Protein AF-A0A1M7BXW0-F1 (afdb_monomer_lite)

Sequence (145 aa):
MIRYLFIVVSCLTLIGTQLMIYNVFRDINSQLNNFFEKETVTCKIENTRELESAIGRGTYTEIQTDCGNYPILLEDFTNSDVIKKGSYLSKKPQNNEFEVFSNNKSYHFILTSYKDYEMTLRILFFISTVIVISVTYYKLFINKS

Structure (mmCIF, N/CA/C/O backbone):
data_AF-A0A1M7BXW0-F1
#
_entry.id   AF-A0A1M7BXW0-F1
#
loop_
_atom_site.group_PDB
_atom_site.id
_atom_site.type_symbol
_atom_site.label_atom_id
_atom_site.label_alt_id
_atom_site.label_comp_id
_atom_site.label_asym_id
_atom_site.label_entity_id
_atom_site.label_seq_id
_atom_site.pdbx_PDB_ins_code
_atom_site.Cartn_x
_atom_site.Cartn_y
_atom_site.Cartn_z
_atom_site.occupancy
_atom_site.B_iso_or_equiv
_atom_site.auth_seq_id
_atom_site.auth_comp_id
_atom_site.auth_asym_id
_atom_site.auth_atom_id
_atom_site.pdbx_PDB_model_num
ATOM 1 N N . MET A 1 1 ? 19.231 5.413 -39.013 1.00 69.88 1 MET A N 1
ATOM 2 C CA . MET A 1 1 ? 17.914 4.769 -38.800 1.00 69.88 1 MET A CA 1
ATOM 3 C C . MET A 1 1 ? 17.899 3.841 -37.579 1.00 69.88 1 MET A C 1
ATOM 5 O O . MET A 1 1 ? 17.126 4.096 -36.670 1.00 69.88 1 MET A O 1
ATOM 9 N N . ILE A 1 2 ? 18.797 2.847 -37.480 1.00 80.88 2 ILE A N 1
ATOM 10 C CA . ILE A 1 2 ? 18.820 1.869 -36.363 1.00 80.88 2 ILE A CA 1
ATOM 11 C C . ILE A 1 2 ? 19.063 2.516 -34.980 1.00 80.88 2 ILE A C 1
ATOM 13 O O . ILE A 1 2 ? 18.395 2.158 -34.016 1.00 80.88 2 ILE A O 1
ATOM 17 N N . ARG A 1 3 ? 19.953 3.519 -34.876 1.00 82.88 3 ARG A N 1
ATOM 18 C CA . ARG A 1 3 ? 20.191 4.262 -33.617 1.00 82.88 3 ARG A CA 1
ATOM 19 C C . ARG A 1 3 ? 18.946 5.007 -33.112 1.00 82.88 3 ARG A C 1
ATOM 21 O O . ARG A 1 3 ? 18.658 4.974 -31.924 1.00 82.88 3 ARG A O 1
ATOM 28 N N . TYR A 1 4 ? 18.186 5.631 -34.014 1.00 84.81 4 TYR A N 1
ATOM 29 C CA . TYR A 1 4 ? 16.943 6.329 -33.662 1.00 84.81 4 TYR A CA 1
ATOM 30 C C . TYR A 1 4 ? 15.859 5.354 -33.203 1.00 84.81 4 TYR A C 1
ATOM 32 O O . TYR A 1 4 ? 15.214 5.597 -32.190 1.00 84.81 4 TYR A O 1
ATOM 40 N N . LEU A 1 5 ? 15.715 4.219 -33.894 1.00 89.50 5 LEU A N 1
ATOM 41 C CA . LEU A 1 5 ? 14.786 3.165 -33.488 1.00 89.50 5 LEU A CA 1
ATOM 42 C C . LEU A 1 5 ? 15.119 2.627 -32.087 1.00 89.50 5 LEU A C 1
ATOM 44 O O . LEU A 1 5 ? 14.219 2.450 -31.272 1.00 89.50 5 LEU A O 1
ATOM 48 N N . PHE A 1 6 ? 16.406 2.433 -31.781 1.00 90.81 6 PHE A N 1
ATOM 49 C CA . PHE A 1 6 ? 16.847 2.009 -30.451 1.00 90.81 6 PHE A CA 1
ATOM 50 C C . PHE A 1 6 ? 16.443 3.005 -29.353 1.00 90.81 6 PHE A C 1
ATOM 52 O O . PHE A 1 6 ? 15.946 2.589 -28.307 1.00 90.81 6 PHE A O 1
ATOM 59 N N . ILE A 1 7 ? 16.614 4.310 -29.592 1.00 88.62 7 ILE A N 1
ATOM 60 C CA . ILE A 1 7 ? 16.211 5.357 -28.639 1.00 88.62 7 ILE A CA 1
ATOM 61 C C . ILE A 1 7 ? 14.695 5.326 -28.420 1.00 88.62 7 ILE A C 1
ATOM 63 O O . ILE A 1 7 ? 14.249 5.323 -27.276 1.00 88.62 7 ILE A O 1
ATOM 67 N N . VAL A 1 8 ? 13.903 5.229 -29.493 1.00 91.94 8 VAL A N 1
ATOM 68 C CA . VAL A 1 8 ? 12.434 5.175 -29.399 1.00 91.94 8 VAL A CA 1
ATOM 69 C C . VAL A 1 8 ? 11.973 3.965 -28.582 1.00 91.94 8 VAL A C 1
ATOM 71 O O . VAL A 1 8 ? 11.175 4.121 -27.661 1.00 91.94 8 VAL A O 1
ATOM 74 N N . VAL A 1 9 ? 12.512 2.773 -28.858 1.00 90.69 9 VAL A N 1
ATOM 75 C CA . VAL A 1 9 ? 12.177 1.554 -28.101 1.00 90.69 9 VAL A CA 1
ATOM 76 C C . VAL A 1 9 ? 12.592 1.683 -26.632 1.00 90.69 9 VAL A C 1
ATOM 78 O O . VAL A 1 9 ? 11.828 1.300 -25.753 1.00 90.69 9 VAL A O 1
ATOM 81 N N . SER A 1 10 ? 13.753 2.281 -26.357 1.00 92.38 10 SER A N 1
ATOM 82 C CA . SER A 1 10 ? 14.246 2.522 -24.992 1.00 92.38 10 SER A CA 1
ATOM 83 C C . SER A 1 10 ? 13.362 3.496 -24.203 1.00 92.38 10 SER A C 1
ATOM 85 O O . SER A 1 10 ? 13.118 3.306 -23.013 1.00 92.38 10 SER A O 1
ATOM 87 N N . CYS A 1 11 ? 12.840 4.538 -24.854 1.00 90.69 11 CYS A N 1
ATOM 88 C CA . CYS A 1 11 ? 11.875 5.444 -24.232 1.00 90.69 11 CYS A CA 1
ATOM 89 C C . CYS A 1 11 ? 10.543 4.739 -23.950 1.00 90.69 11 CYS A C 1
ATOM 91 O O . CYS A 1 11 ? 9.976 4.917 -22.874 1.00 90.69 11 CYS A O 1
ATOM 93 N N . LEU A 1 12 ? 10.059 3.910 -24.880 1.00 92.50 12 LEU A N 1
ATOM 94 C CA . LEU A 1 12 ? 8.821 3.151 -24.692 1.00 92.50 12 LEU A CA 1
ATOM 95 C C . LEU A 1 12 ? 8.929 2.140 -23.546 1.00 92.50 12 LEU A C 1
ATOM 97 O O . LEU A 1 12 ? 7.987 2.017 -22.766 1.00 92.50 12 LEU A O 1
ATOM 101 N N . THR A 1 13 ? 10.066 1.454 -23.391 1.00 89.31 13 THR A N 1
ATOM 102 C CA . THR A 1 13 ? 10.276 0.530 -22.266 1.00 89.31 13 THR A CA 1
ATOM 103 C C . THR A 1 13 ? 10.346 1.264 -20.927 1.00 89.31 13 THR A C 1
ATOM 105 O O . THR A 1 13 ? 9.737 0.814 -19.955 1.00 89.31 13 THR A O 1
ATOM 108 N N . LEU A 1 14 ? 11.005 2.426 -20.867 1.00 91.31 14 LEU A N 1
ATOM 109 C CA . LEU A 1 14 ? 11.009 3.269 -19.667 1.00 91.31 14 LEU A CA 1
ATOM 110 C C . LEU A 1 14 ? 9.598 3.740 -19.295 1.00 91.31 14 LEU A C 1
ATOM 112 O O . LEU A 1 14 ? 9.188 3.602 -18.149 1.00 91.31 14 LEU A O 1
ATOM 116 N N . ILE A 1 15 ? 8.825 4.253 -20.251 1.00 91.50 15 ILE A N 1
ATOM 117 C CA . ILE A 1 15 ? 7.461 4.730 -19.982 1.00 91.50 15 ILE A CA 1
ATOM 118 C C . ILE A 1 15 ? 6.542 3.564 -19.592 1.00 91.50 15 ILE A C 1
ATOM 120 O O . ILE A 1 15 ? 5.802 3.661 -18.613 1.00 91.50 15 ILE A O 1
ATOM 124 N N . GLY A 1 16 ? 6.611 2.446 -20.319 1.00 89.88 16 GLY A N 1
ATOM 125 C CA . GLY A 1 16 ? 5.772 1.274 -20.075 1.00 89.88 16 GLY A CA 1
ATOM 126 C C . GLY A 1 16 ? 5.998 0.654 -18.697 1.00 89.88 16 GLY A C 1
ATOM 127 O O . GLY A 1 16 ? 5.033 0.337 -18.006 1.00 89.88 16 GLY A O 1
ATOM 128 N N . THR A 1 17 ? 7.254 0.545 -18.254 1.00 88.62 17 THR A N 1
ATOM 129 C CA . THR A 1 17 ? 7.575 0.029 -16.910 1.00 88.62 17 THR A CA 1
ATOM 130 C C . THR A 1 17 ? 7.044 0.943 -15.808 1.00 88.62 17 THR A C 1
ATOM 132 O O . THR A 1 17 ? 6.446 0.459 -14.849 1.00 88.62 17 THR A O 1
ATOM 135 N N . GLN A 1 18 ? 7.173 2.263 -15.962 1.00 91.06 18 GLN A N 1
ATOM 136 C CA . GLN A 1 18 ? 6.642 3.223 -14.989 1.00 91.06 18 GLN A CA 1
ATOM 137 C C . GLN A 1 18 ? 5.110 3.195 -14.919 1.00 91.06 18 GLN A C 1
ATOM 139 O O . GLN A 1 18 ? 4.554 3.228 -13.823 1.00 91.06 18 GLN A O 1
ATOM 144 N N . LEU A 1 19 ? 4.429 3.084 -16.065 1.00 89.00 19 LEU A N 1
ATOM 145 C CA . LEU A 1 19 ? 2.970 2.954 -16.127 1.00 89.00 19 LEU A CA 1
ATOM 146 C C . LEU A 1 19 ? 2.477 1.649 -15.501 1.00 89.00 19 LEU A C 1
ATOM 148 O O . LEU A 1 19 ? 1.466 1.655 -14.805 1.00 89.00 19 LEU A O 1
ATOM 152 N N . MET A 1 20 ? 3.182 0.540 -15.730 1.00 86.69 20 MET A N 1
ATOM 153 C CA . MET A 1 20 ? 2.824 -0.751 -15.145 1.00 86.69 20 MET A CA 1
ATOM 154 C C . MET A 1 20 ? 2.909 -0.708 -13.617 1.00 86.69 20 MET A C 1
ATOM 156 O O . MET A 1 20 ? 1.963 -1.123 -12.952 1.00 86.69 20 MET A O 1
ATOM 160 N N . ILE A 1 21 ? 4.001 -0.161 -13.067 1.00 85.75 21 ILE A N 1
ATOM 161 C CA . ILE A 1 21 ? 4.166 -0.014 -11.615 1.00 85.75 21 ILE A CA 1
ATOM 162 C C . ILE A 1 21 ? 3.083 0.913 -11.056 1.00 85.75 21 ILE A C 1
ATOM 164 O O . ILE A 1 21 ? 2.406 0.550 -10.101 1.00 85.75 21 ILE A O 1
ATOM 168 N N . TYR A 1 22 ? 2.856 2.068 -11.684 1.00 85.38 22 TYR A N 1
ATOM 169 C CA . TYR A 1 22 ? 1.805 2.988 -11.254 1.00 85.38 22 TYR A CA 1
ATOM 170 C C . TYR A 1 22 ? 0.424 2.321 -11.235 1.00 85.38 22 TYR A C 1
ATOM 172 O O . TYR A 1 22 ? -0.263 2.389 -10.225 1.00 85.38 22 TYR A O 1
ATOM 180 N N . ASN A 1 23 ? 0.022 1.630 -12.307 1.00 83.69 23 ASN A N 1
ATOM 181 C CA . ASN A 1 23 ? -1.292 0.983 -12.378 1.00 83.69 23 ASN A CA 1
ATOM 182 C C . ASN A 1 23 ? -1.474 -0.104 -11.314 1.00 83.69 23 ASN A C 1
ATOM 184 O O . ASN A 1 23 ? -2.559 -0.223 -10.755 1.00 83.69 23 ASN A O 1
ATOM 188 N N . VAL A 1 24 ? -0.414 -0.858 -11.016 1.00 80.69 24 VAL A N 1
ATOM 189 C CA . VAL A 1 24 ? -0.396 -1.863 -9.948 1.00 80.69 24 VAL A CA 1
ATOM 190 C C . VAL A 1 24 ? -0.698 -1.238 -8.581 1.00 80.69 24 VAL A C 1
ATOM 192 O O . VAL A 1 24 ? -1.495 -1.783 -7.821 1.00 80.69 24 VAL A O 1
ATOM 195 N N . PHE A 1 25 ? -0.089 -0.094 -8.269 1.00 79.75 25 PHE A N 1
ATOM 196 C CA . PHE A 1 25 ? -0.250 0.561 -6.967 1.00 79.75 25 PHE A CA 1
ATOM 197 C C . PHE A 1 25 ? -1.420 1.544 -6.908 1.00 79.75 25 PHE A C 1
ATOM 199 O O . PHE A 1 25 ? -1.872 1.885 -5.816 1.00 79.75 25 PHE A O 1
ATOM 206 N N . ARG A 1 26 ? -1.943 1.988 -8.055 1.00 82.00 26 ARG A N 1
ATOM 207 C CA . ARG A 1 26 ? -3.001 3.000 -8.142 1.00 82.00 26 ARG A CA 1
ATOM 208 C C . ARG A 1 26 ? -4.252 2.581 -7.386 1.00 82.00 26 ARG A C 1
ATOM 210 O O . ARG A 1 26 ? -4.755 3.359 -6.581 1.00 82.00 26 ARG A O 1
ATOM 217 N N . ASP A 1 27 ? -4.747 1.375 -7.639 1.00 74.25 27 ASP A N 1
ATOM 218 C CA . ASP A 1 27 ? -6.024 0.928 -7.078 1.00 74.25 27 ASP A CA 1
ATOM 219 C C . ASP A 1 27 ? -5.900 0.715 -5.556 1.00 74.25 27 ASP A C 1
ATOM 221 O O . ASP A 1 27 ? -6.767 1.134 -4.790 1.00 74.25 27 ASP A O 1
ATOM 225 N N . ILE A 1 28 ? -4.756 0.182 -5.119 1.00 73.69 28 ILE A N 1
ATOM 226 C CA . ILE A 1 28 ? -4.365 0.016 -3.713 1.00 73.69 28 ILE A CA 1
ATOM 227 C C . ILE A 1 28 ? -4.308 1.366 -2.984 1.00 73.69 28 ILE A C 1
ATOM 229 O O . ILE A 1 28 ? -4.961 1.566 -1.959 1.00 73.69 28 ILE A O 1
ATOM 233 N N . ASN A 1 29 ? -3.536 2.310 -3.524 1.00 77.25 29 ASN A N 1
ATOM 234 C CA . ASN A 1 29 ? -3.341 3.618 -2.908 1.00 77.25 29 ASN A CA 1
ATOM 235 C C . ASN A 1 29 ? -4.639 4.435 -2.935 1.00 77.25 29 ASN A C 1
ATOM 237 O O . ASN A 1 29 ? -4.922 5.157 -1.985 1.00 77.25 29 ASN A O 1
ATOM 241 N N . SER A 1 30 ? -5.466 4.285 -3.974 1.00 77.38 30 SER A N 1
ATOM 242 C CA . SER A 1 30 ? -6.775 4.938 -4.045 1.00 77.38 30 SER A CA 1
ATOM 243 C C . SER A 1 30 ? -7.727 4.447 -2.954 1.00 77.38 30 SER A C 1
ATOM 245 O O . SER A 1 30 ? -8.458 5.257 -2.389 1.00 77.38 30 SER A O 1
ATOM 247 N N . GLN A 1 31 ? -7.735 3.147 -2.652 1.00 73.56 31 GLN A N 1
ATOM 248 C CA . GLN A 1 31 ? -8.578 2.596 -1.590 1.00 73.56 31 GLN A CA 1
ATOM 249 C C . GLN A 1 31 ? -8.104 3.036 -0.200 1.00 73.56 31 GLN A C 1
ATOM 251 O O . GLN A 1 31 ? -8.925 3.449 0.617 1.00 73.56 31 GLN A O 1
ATOM 256 N N . LEU A 1 32 ? -6.789 3.027 0.045 1.00 76.56 32 LEU A N 1
ATOM 257 C CA . LEU A 1 32 ? -6.209 3.487 1.311 1.00 76.56 32 LEU A CA 1
ATOM 258 C C . LEU A 1 32 ? -6.397 4.995 1.527 1.00 76.56 32 LEU A C 1
ATOM 260 O O . LEU A 1 32 ? -6.711 5.417 2.640 1.00 76.56 32 LEU A O 1
ATOM 264 N N . ASN A 1 33 ? -6.258 5.815 0.479 1.00 77.62 33 ASN A N 1
ATOM 265 C CA . ASN A 1 33 ? -6.414 7.271 0.576 1.00 77.62 33 ASN A CA 1
ATOM 266 C C . ASN A 1 33 ? -7.785 7.677 1.120 1.00 77.62 33 ASN A C 1
ATOM 268 O O . ASN A 1 33 ? -7.867 8.595 1.933 1.00 77.62 33 ASN A O 1
ATOM 272 N N . ASN A 1 34 ? -8.844 6.946 0.760 1.00 75.94 34 ASN A N 1
ATOM 273 C CA . ASN A 1 34 ? -10.175 7.194 1.311 1.00 75.94 34 ASN A CA 1
ATOM 274 C C . ASN A 1 34 ? -10.194 7.072 2.841 1.00 75.94 34 ASN A C 1
ATOM 276 O O . ASN A 1 34 ? -10.873 7.850 3.507 1.00 75.94 34 ASN A O 1
ATOM 280 N N . PHE A 1 35 ? -9.440 6.131 3.416 1.00 77.81 35 PHE A N 1
ATOM 281 C CA . PHE A 1 35 ? -9.316 6.021 4.866 1.00 77.81 35 PHE A CA 1
ATOM 282 C C . PHE A 1 35 ? -8.416 7.117 5.452 1.00 77.81 35 PHE A C 1
ATOM 284 O O . PHE A 1 35 ? -8.762 7.696 6.481 1.00 77.81 35 PHE A O 1
ATOM 291 N N . PHE A 1 36 ? -7.303 7.466 4.792 1.00 77.44 36 PHE A N 1
ATOM 292 C CA . PHE A 1 36 ? -6.394 8.541 5.226 1.00 77.44 36 PHE A CA 1
ATOM 293 C C . PHE A 1 36 ? -7.064 9.922 5.288 1.00 77.44 36 PHE A C 1
ATOM 295 O O . PHE A 1 36 ? -6.818 10.685 6.228 1.00 77.44 36 PHE A O 1
ATOM 302 N N . GLU A 1 37 ? -7.933 10.241 4.336 1.00 78.94 37 GLU A N 1
ATOM 303 C CA . GLU A 1 37 ? -8.574 11.556 4.242 1.00 78.94 37 GLU A CA 1
ATOM 304 C C . GLU A 1 37 ? -9.825 11.673 5.115 1.00 78.94 37 GLU A C 1
ATOM 306 O O . GLU A 1 37 ? -10.175 12.772 5.548 1.00 78.94 37 GLU A O 1
ATOM 311 N N . LYS A 1 38 ? -10.485 10.552 5.422 1.00 80.00 38 LYS A N 1
ATOM 312 C CA . LYS A 1 38 ? -11.735 10.572 6.176 1.00 80.00 38 LYS A CA 1
ATOM 313 C C . LYS A 1 38 ? -11.495 10.737 7.675 1.00 80.00 38 LYS A C 1
ATOM 315 O O . LYS A 1 38 ? -10.682 10.041 8.290 1.00 80.00 38 LYS A O 1
ATOM 320 N N . GLU A 1 39 ? -12.254 11.651 8.268 1.00 82.81 39 GLU A N 1
ATOM 321 C CA . GLU A 1 39 ? -12.426 11.739 9.712 1.00 82.81 39 GLU A CA 1
ATOM 322 C C . GLU A 1 39 ? -13.416 10.666 10.169 1.00 82.81 39 GLU A C 1
ATOM 324 O O . GLU A 1 39 ? -14.500 10.516 9.603 1.00 82.81 39 GLU A O 1
ATOM 329 N N . THR A 1 40 ? -13.034 9.902 11.188 1.00 81.19 40 THR A N 1
ATOM 330 C CA . THR A 1 40 ? -13.871 8.846 11.753 1.00 81.19 40 THR A CA 1
ATOM 331 C C . THR A 1 40 ? -13.976 9.082 13.247 1.00 81.19 40 THR A C 1
ATOM 333 O O . THR A 1 40 ? -13.013 8.865 13.976 1.00 81.19 40 THR A O 1
ATOM 336 N N . VAL A 1 41 ? -15.128 9.560 13.709 1.00 81.81 41 VAL A N 1
ATOM 337 C CA . VAL A 1 41 ? -15.356 9.835 15.130 1.00 81.81 41 VAL A CA 1
ATOM 338 C C . VAL A 1 41 ? -16.144 8.676 15.725 1.00 81.81 41 VAL A C 1
ATOM 340 O O . VAL A 1 41 ? -17.357 8.600 15.565 1.00 81.81 41 VAL A O 1
ATOM 343 N N . THR A 1 42 ? -15.436 7.784 16.416 1.00 84.06 42 THR A N 1
ATOM 344 C CA . THR A 1 42 ? -16.013 6.721 17.257 1.00 84.06 42 THR A CA 1
ATOM 345 C C . THR A 1 42 ? -17.002 5.808 16.522 1.00 84.06 42 THR A C 1
ATOM 347 O O . THR A 1 42 ? -18.176 5.723 16.873 1.00 84.06 42 THR A O 1
ATOM 350 N N . CYS A 1 43 ? -16.513 5.084 15.521 1.00 88.88 43 CYS A N 1
ATOM 351 C CA . CYS A 1 43 ? -17.313 4.145 14.739 1.00 88.88 43 CYS A CA 1
ATOM 352 C C . CYS A 1 43 ? -17.160 2.723 15.268 1.00 88.88 43 CYS A C 1
ATOM 354 O O . CYS A 1 43 ? -16.047 2.257 15.524 1.00 88.88 43 CYS A O 1
ATOM 356 N N . LYS A 1 44 ? -18.270 2.020 15.467 1.00 91.62 44 LYS A N 1
ATOM 357 C CA . LYS A 1 44 ? -18.260 0.664 16.007 1.00 91.62 44 LYS A CA 1
ATOM 358 C C . LYS A 1 44 ? -17.859 -0.324 14.921 1.00 91.62 44 LYS A C 1
ATOM 360 O O . LYS A 1 44 ? -18.457 -0.354 13.851 1.00 91.62 44 LYS A O 1
ATOM 365 N N . ILE A 1 45 ? -16.891 -1.184 15.220 1.00 92.06 45 ILE A N 1
ATOM 366 C CA . ILE A 1 45 ? -16.500 -2.283 14.339 1.00 92.06 45 ILE A CA 1
ATOM 367 C C . ILE A 1 45 ? -17.587 -3.358 14.391 1.00 92.06 45 ILE A C 1
ATOM 369 O O . ILE A 1 45 ? -17.863 -3.945 15.444 1.00 92.06 45 ILE A O 1
ATOM 373 N N . GLU A 1 46 ? -18.200 -3.628 13.246 1.00 91.88 46 GLU A N 1
ATOM 374 C CA . GLU A 1 46 ? -19.219 -4.661 13.078 1.00 91.88 46 GLU A CA 1
ATOM 375 C C . GLU A 1 46 ? -18.610 -5.983 12.622 1.00 91.88 46 GLU A C 1
ATOM 377 O O . GLU A 1 46 ? -19.059 -7.051 13.052 1.00 91.88 46 GLU A O 1
ATOM 382 N N . ASN A 1 47 ? -17.577 -5.907 11.782 1.00 88.94 47 ASN A N 1
ATOM 383 C CA . ASN A 1 47 ? -16.878 -7.062 11.245 1.00 88.94 47 ASN A CA 1
ATOM 384 C C . ASN A 1 47 ? -15.477 -6.685 10.739 1.00 88.94 47 ASN A C 1
ATOM 386 O O . ASN A 1 47 ? -15.186 -5.515 10.487 1.00 88.94 47 ASN A O 1
ATOM 390 N N . THR A 1 48 ? -14.628 -7.687 10.548 1.00 86.25 48 THR A N 1
ATOM 391 C CA . THR A 1 48 ? -13.354 -7.556 9.838 1.00 86.25 48 THR A CA 1
ATOM 392 C C . THR A 1 48 ? -13.276 -8.614 8.751 1.00 86.25 48 THR A C 1
ATOM 394 O O . THR A 1 48 ? -13.713 -9.751 8.936 1.00 86.25 48 THR A O 1
ATOM 397 N N . ARG A 1 49 ? -12.758 -8.235 7.585 1.00 82.81 49 ARG A N 1
ATOM 398 C CA . ARG A 1 49 ? -12.600 -9.138 6.447 1.00 82.81 49 ARG A CA 1
ATOM 399 C C . ARG A 1 49 ? -11.206 -8.990 5.866 1.00 82.81 49 ARG A C 1
ATOM 401 O O . ARG A 1 49 ? -10.794 -7.886 5.536 1.00 82.81 49 ARG A O 1
ATOM 408 N N . GLU A 1 50 ? -10.513 -10.103 5.679 1.00 76.62 50 GLU A N 1
ATOM 409 C CA . GLU A 1 50 ? -9.299 -10.112 4.870 1.00 76.62 50 GLU A CA 1
ATOM 410 C C . GLU A 1 50 ? -9.678 -10.012 3.389 1.00 76.62 50 GLU A C 1
ATOM 412 O O . GLU A 1 50 ? -10.512 -10.773 2.883 1.00 76.62 50 GLU A O 1
ATOM 417 N N . LEU A 1 51 ? -9.094 -9.043 2.694 1.00 70.06 51 LEU A N 1
ATOM 418 C CA . LEU A 1 51 ? -9.202 -8.926 1.249 1.00 70.06 51 LEU A CA 1
ATOM 419 C C . LEU A 1 51 ? -7.959 -9.567 0.632 1.00 70.06 51 LEU A C 1
ATOM 421 O O . LEU A 1 51 ? -6.834 -9.096 0.822 1.00 70.06 51 LEU A O 1
ATOM 425 N N . GLU A 1 52 ? -8.177 -10.642 -0.127 1.00 61.12 52 GLU A N 1
ATOM 426 C CA . GLU A 1 52 ? -7.159 -11.286 -0.958 1.00 61.12 52 GLU A CA 1
ATOM 427 C C . GLU A 1 52 ? -6.804 -10.380 -2.134 1.00 61.12 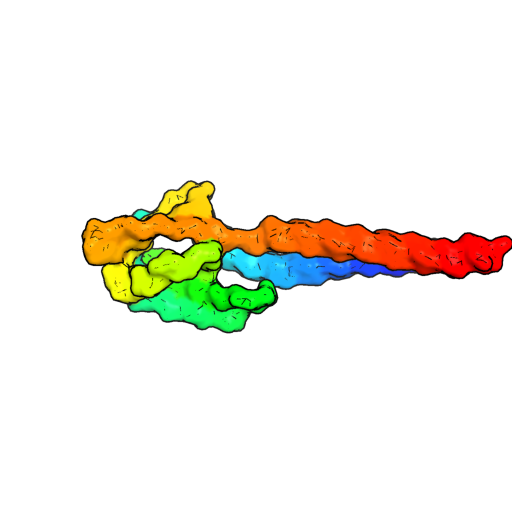52 GLU A C 1
ATOM 429 O O . GLU A 1 52 ? -7.280 -10.540 -3.255 1.00 61.12 52 GLU A O 1
ATOM 434 N N . SER A 1 53 ? -5.997 -9.366 -1.874 1.00 55.88 53 SER A N 1
ATOM 435 C CA . SER A 1 53 ? -5.419 -8.562 -2.933 1.00 55.88 53 SER A CA 1
ATOM 436 C C . SER A 1 53 ? -4.291 -7.749 -2.341 1.00 55.88 53 SER A C 1
ATOM 438 O O . SER A 1 53 ? -4.549 -6.635 -1.954 1.00 55.88 53 SER A O 1
ATOM 440 N N . ALA A 1 54 ? -3.046 -8.212 -2.291 1.00 51.38 54 ALA A N 1
ATOM 441 C CA . ALA A 1 54 ? -1.945 -7.255 -2.369 1.00 51.38 54 ALA A CA 1
ATOM 442 C C . ALA A 1 54 ? -0.723 -7.884 -3.025 1.00 51.38 54 ALA A C 1
ATOM 444 O O . ALA A 1 54 ? -0.427 -9.069 -2.885 1.00 51.38 54 ALA A O 1
ATOM 445 N N . ILE A 1 55 ? -0.015 -7.054 -3.778 1.00 50.25 55 ILE A N 1
ATOM 446 C CA . ILE A 1 55 ? 1.281 -7.379 -4.351 1.00 50.25 55 ILE A CA 1
ATOM 447 C C . ILE A 1 55 ? 2.310 -7.210 -3.231 1.00 50.25 55 ILE A C 1
ATOM 449 O O . ILE A 1 55 ? 2.524 -6.108 -2.733 1.00 50.25 55 ILE A O 1
ATOM 453 N N . GLY A 1 56 ? 2.911 -8.325 -2.809 1.00 48.06 56 GLY A N 1
ATOM 454 C CA . GLY A 1 56 ? 3.715 -8.421 -1.585 1.00 48.06 56 GLY A CA 1
ATOM 455 C C . GLY A 1 56 ? 2.988 -9.216 -0.494 1.00 48.06 56 GLY A C 1
ATOM 456 O O . GLY A 1 56 ? 1.813 -9.523 -0.625 1.00 48.06 56 GLY A O 1
ATOM 457 N N . ARG A 1 57 ? 3.684 -9.598 0.584 1.00 43.53 57 ARG A N 1
ATOM 458 C CA . ARG A 1 57 ? 3.164 -10.448 1.683 1.00 43.53 57 ARG A CA 1
ATOM 459 C C . ARG A 1 57 ? 2.050 -9.803 2.548 1.00 43.53 57 ARG A C 1
ATOM 461 O O . ARG A 1 57 ? 1.911 -10.178 3.705 1.00 43.53 57 ARG A O 1
ATOM 468 N N . GLY A 1 58 ? 1.307 -8.819 2.047 1.00 51.34 58 GLY A N 1
ATOM 469 C CA . GLY A 1 58 ? 0.256 -8.138 2.806 1.00 51.34 58 GLY A CA 1
ATOM 470 C C . GLY A 1 58 ? -1.134 -8.625 2.409 1.00 51.34 58 GLY A C 1
ATOM 471 O O . GLY A 1 58 ? -1.468 -8.637 1.232 1.00 51.34 58 GLY A O 1
ATOM 472 N N . THR A 1 59 ? -1.959 -9.003 3.375 1.00 58.28 59 THR A N 1
ATOM 473 C CA . THR A 1 59 ? -3.419 -9.022 3.231 1.00 58.28 59 THR A CA 1
ATOM 474 C C . THR A 1 59 ? -3.948 -7.665 3.696 1.00 58.28 59 THR A C 1
ATOM 476 O O . THR A 1 59 ? -3.498 -7.147 4.719 1.00 58.28 59 THR A O 1
ATOM 479 N N . TYR A 1 60 ? -4.870 -7.046 2.947 1.00 71.19 60 TYR A N 1
ATOM 480 C CA . TYR A 1 60 ? -5.613 -5.908 3.497 1.00 71.19 60 TYR A CA 1
ATOM 481 C C . TYR A 1 60 ? -6.636 -6.437 4.486 1.00 71.19 60 TYR A C 1
ATOM 483 O O . TYR A 1 60 ? -7.301 -7.438 4.212 1.00 71.19 60 TYR A O 1
ATOM 491 N N . THR A 1 61 ? -6.826 -5.716 5.583 1.00 77.62 61 THR A N 1
ATOM 492 C CA . THR A 1 61 ? -7.966 -5.950 6.463 1.00 77.62 61 THR A CA 1
ATOM 493 C C . THR A 1 61 ? -8.975 -4.847 6.206 1.00 77.62 61 THR A C 1
ATOM 495 O O . THR A 1 61 ? -8.723 -3.677 6.478 1.00 77.62 61 THR A O 1
ATOM 498 N N . GLU A 1 62 ? -10.127 -5.203 5.655 1.00 83.81 62 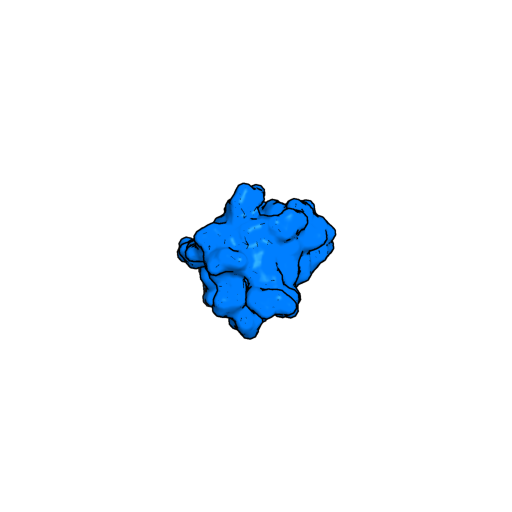GLU A N 1
ATOM 499 C CA . GLU A 1 62 ? -11.283 -4.320 5.625 1.00 83.81 62 GLU A CA 1
ATOM 500 C C . GLU A 1 62 ? -11.939 -4.323 7.004 1.00 83.81 62 GLU A C 1
ATOM 502 O O . GLU A 1 62 ? -12.412 -5.358 7.483 1.00 83.81 62 GLU A O 1
ATOM 507 N N . ILE A 1 63 ? -11.977 -3.156 7.643 1.00 87.50 63 ILE A N 1
ATOM 508 C CA . ILE A 1 63 ? -12.769 -2.927 8.845 1.00 87.50 63 ILE A CA 1
ATOM 509 C C . ILE A 1 63 ? -14.142 -2.438 8.400 1.00 87.50 63 ILE A C 1
ATOM 511 O O . ILE A 1 63 ? -14.282 -1.348 7.842 1.00 87.50 63 ILE A O 1
ATOM 515 N N . GLN A 1 64 ? -15.162 -3.243 8.673 1.00 89.12 64 GLN A N 1
ATOM 516 C CA . GLN A 1 64 ? -16.551 -2.867 8.456 1.00 89.12 64 GLN A CA 1
ATOM 517 C C . GLN A 1 64 ? -17.065 -2.217 9.733 1.00 89.12 64 GLN A C 1
ATOM 519 O O . GLN A 1 64 ? -17.076 -2.840 10.800 1.00 89.12 64 GLN A O 1
ATOM 524 N N . THR A 1 65 ? -17.449 -0.950 9.631 1.00 89.25 65 THR A N 1
ATOM 525 C CA . THR A 1 65 ? -17.992 -0.169 10.743 1.00 89.25 65 THR A CA 1
ATOM 526 C C . THR A 1 65 ? -19.403 0.306 10.434 1.00 89.25 65 THR A C 1
ATOM 528 O O . THR A 1 65 ? -19.796 0.398 9.271 1.00 89.25 65 THR A O 1
ATOM 531 N N . ASP A 1 66 ? -20.139 0.692 11.469 1.00 89.81 66 ASP A N 1
ATOM 532 C CA . ASP A 1 66 ? -21.440 1.366 11.353 1.00 89.81 66 ASP A CA 1
ATOM 533 C C . ASP A 1 66 ? -21.389 2.682 10.543 1.00 89.81 66 ASP A C 1
ATOM 535 O O . ASP A 1 66 ? -22.398 3.124 9.996 1.00 89.81 66 ASP A O 1
ATOM 539 N N . CYS A 1 67 ? -20.208 3.287 10.407 1.00 87.38 67 CYS A N 1
ATOM 540 C CA . CYS A 1 67 ? -19.967 4.495 9.615 1.00 87.38 67 CYS A CA 1
AT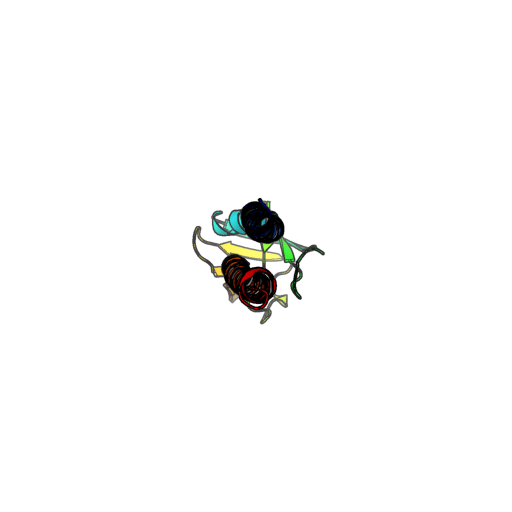OM 541 C C . CYS A 1 67 ? -19.487 4.229 8.174 1.00 87.38 67 CYS A C 1
ATOM 543 O O . CYS A 1 67 ? -19.242 5.180 7.417 1.00 87.38 67 CYS A O 1
ATOM 545 N N . GLY A 1 68 ? -19.278 2.965 7.801 1.00 85.94 68 GLY A N 1
ATOM 546 C CA . GLY A 1 68 ? -18.777 2.554 6.492 1.00 85.94 68 GLY A CA 1
ATOM 547 C C . GLY A 1 68 ? -17.653 1.521 6.555 1.00 85.94 68 GLY A C 1
ATOM 548 O O . GLY A 1 68 ? -17.196 1.117 7.625 1.00 85.94 68 GLY A O 1
ATOM 549 N N . ASN A 1 69 ? -17.198 1.114 5.374 1.00 85.44 69 ASN A N 1
ATOM 550 C CA . ASN A 1 69 ? -16.165 0.098 5.212 1.00 85.44 69 ASN A CA 1
ATOM 551 C C . ASN A 1 69 ? -14.839 0.753 4.853 1.00 85.44 69 ASN A C 1
ATOM 553 O O . ASN A 1 69 ? -14.775 1.585 3.943 1.00 85.44 69 ASN A O 1
ATOM 557 N N . TYR A 1 70 ? -13.793 0.359 5.568 1.00 82.31 70 TYR A N 1
ATOM 558 C CA . TYR A 1 70 ? -12.477 0.952 5.441 1.00 82.31 70 TYR A CA 1
ATOM 559 C C . TYR A 1 70 ? -11.426 -0.131 5.227 1.00 82.31 70 TYR A C 1
ATOM 561 O O . TYR A 1 70 ? -11.117 -0.868 6.168 1.00 82.31 70 TYR A O 1
ATOM 569 N N . PRO A 1 71 ? -10.861 -0.249 4.015 1.00 77.62 71 PRO A N 1
ATOM 570 C CA . PRO A 1 71 ? -9.670 -1.054 3.824 1.00 77.62 71 PRO A CA 1
ATOM 571 C C . PRO A 1 71 ? -8.505 -0.375 4.544 1.00 77.62 71 PRO A C 1
ATOM 573 O O . PRO A 1 71 ? -8.227 0.804 4.317 1.00 77.62 71 PRO A O 1
ATOM 576 N N . ILE A 1 72 ? -7.828 -1.120 5.414 1.00 78.62 72 ILE A N 1
ATOM 577 C CA . ILE A 1 72 ? -6.614 -0.666 6.081 1.00 78.62 72 ILE A CA 1
ATOM 578 C C . ILE A 1 72 ? -5.466 -1.634 5.827 1.00 78.62 72 ILE A C 1
ATOM 580 O O . ILE A 1 72 ? -5.650 -2.834 5.601 1.00 78.62 72 ILE A O 1
ATOM 584 N N . LEU A 1 73 ? -4.263 -1.084 5.899 1.00 75.12 73 LEU A N 1
ATOM 585 C CA . LEU A 1 73 ? -3.024 -1.833 5.897 1.00 75.12 73 LEU A CA 1
ATOM 586 C C . LEU A 1 73 ? -2.274 -1.498 7.182 1.00 75.12 73 LEU A C 1
ATOM 588 O O . LEU A 1 73 ? -1.879 -0.351 7.401 1.00 75.12 73 LEU A O 1
ATOM 592 N N . LEU A 1 74 ? -2.132 -2.503 8.038 1.00 74.06 74 LEU A N 1
ATOM 593 C CA . LEU A 1 74 ? -1.424 -2.377 9.303 1.00 74.06 74 LEU A CA 1
ATOM 594 C C . LEU A 1 74 ? 0.075 -2.501 9.064 1.00 74.06 74 LEU A C 1
ATOM 596 O O . LEU A 1 74 ? 0.526 -3.453 8.428 1.00 74.06 74 LEU A O 1
ATOM 600 N N . GLU A 1 75 ? 0.839 -1.551 9.594 1.00 70.12 75 GLU A N 1
ATOM 601 C CA . GLU A 1 75 ? 2.294 -1.688 9.672 1.00 70.12 75 GLU A CA 1
ATOM 602 C C . GLU A 1 75 ? 2.696 -2.619 10.820 1.00 70.12 75 GLU A C 1
ATOM 604 O O . GLU A 1 75 ? 3.574 -3.469 10.669 1.00 70.12 75 GLU A O 1
ATOM 609 N N . ASP A 1 76 ? 2.001 -2.485 11.952 1.00 68.25 76 ASP A N 1
ATOM 610 C CA . ASP A 1 76 ? 2.218 -3.273 13.156 1.00 68.25 76 ASP A CA 1
ATOM 611 C C . ASP A 1 76 ? 1.034 -4.213 13.411 1.00 68.25 76 ASP A C 1
ATOM 613 O O . ASP A 1 76 ? -0.115 -3.792 13.562 1.00 68.25 76 ASP A O 1
ATOM 617 N N . PHE A 1 77 ? 1.328 -5.510 13.470 1.00 73.88 77 PHE A N 1
ATOM 618 C CA . PHE A 1 77 ? 0.356 -6.553 13.795 1.00 73.88 77 PHE A CA 1
ATOM 619 C C . PHE A 1 77 ? 0.241 -6.801 15.303 1.00 73.88 77 PHE A C 1
ATOM 621 O O . PHE A 1 77 ? -0.611 -7.584 15.739 1.00 73.88 77 PHE A O 1
ATOM 628 N N . THR A 1 78 ? 1.070 -6.137 16.110 1.00 72.88 78 THR A N 1
ATOM 629 C CA . THR A 1 78 ? 1.020 -6.207 17.567 1.00 72.88 78 THR A CA 1
ATOM 630 C C . THR A 1 78 ? -0.336 -5.690 18.043 1.00 72.88 78 THR A C 1
ATOM 632 O O . THR A 1 78 ? -0.714 -4.550 17.794 1.00 72.88 78 THR A O 1
ATOM 635 N N . ASN A 1 79 ? -1.088 -6.541 18.744 1.00 80.56 79 ASN A N 1
ATOM 636 C CA . ASN A 1 79 ? -2.469 -6.296 19.182 1.00 80.56 79 ASN A CA 1
ATOM 637 C C . ASN A 1 79 ? -3.526 -6.238 18.067 1.00 80.56 79 ASN A C 1
ATOM 639 O O . ASN A 1 79 ? -4.629 -5.770 18.335 1.00 80.56 79 ASN A O 1
ATOM 643 N N . SER A 1 80 ? -3.262 -6.737 16.855 1.00 79.62 80 SER A N 1
ATOM 644 C CA . SER A 1 80 ? -4.287 -6.824 15.793 1.00 79.62 80 SER A CA 1
ATOM 645 C C . SER A 1 80 ? -5.583 -7.526 16.250 1.00 79.62 80 SER A C 1
ATOM 647 O O . SER A 1 80 ? -6.669 -7.149 15.817 1.00 79.62 80 SER A O 1
ATOM 649 N N . ASP A 1 81 ? -5.499 -8.428 17.234 1.00 83.19 81 ASP A N 1
ATOM 650 C CA . ASP A 1 81 ? -6.631 -9.098 17.898 1.00 83.19 81 ASP A CA 1
ATOM 651 C C . ASP A 1 81 ? -7.665 -8.152 18.550 1.00 83.19 81 ASP A C 1
ATOM 653 O O . ASP A 1 81 ? -8.783 -8.568 18.883 1.00 83.19 81 ASP A O 1
ATOM 657 N N . VAL A 1 82 ? -7.309 -6.885 18.801 1.00 86.88 82 VAL A N 1
ATOM 658 C CA . VAL A 1 82 ? -8.237 -5.875 19.347 1.00 86.88 82 VAL A CA 1
ATOM 659 C C . VAL A 1 82 ? -9.122 -5.257 18.263 1.00 86.88 82 VAL A C 1
ATOM 661 O O . VAL A 1 82 ? -10.188 -4.717 18.580 1.00 86.88 82 VAL A O 1
ATOM 664 N N . ILE A 1 83 ? -8.727 -5.378 16.992 1.00 86.62 83 ILE A N 1
ATOM 665 C CA . ILE A 1 83 ? -9.502 -4.963 15.822 1.00 86.62 83 ILE A CA 1
ATOM 666 C C . ILE A 1 83 ? -10.519 -6.065 15.523 1.00 86.62 83 ILE A C 1
ATOM 668 O O . ILE A 1 83 ? -10.349 -6.913 14.652 1.00 86.62 83 ILE A O 1
ATOM 672 N N . LYS A 1 84 ? -11.591 -6.081 16.308 1.00 88.69 84 LYS A N 1
ATOM 673 C CA . LYS A 1 84 ? -12.654 -7.077 16.211 1.00 88.69 84 LYS A CA 1
ATOM 674 C C . LYS A 1 84 ? -14.010 -6.452 16.464 1.00 88.69 84 LYS A C 1
ATOM 676 O O . LYS A 1 84 ? -14.123 -5.344 16.994 1.00 88.69 84 LYS A O 1
ATOM 681 N N . LYS A 1 85 ? -15.048 -7.212 16.127 1.00 91.19 85 LYS A N 1
ATOM 682 C CA . LYS A 1 85 ? -16.439 -6.841 16.371 1.00 91.19 85 LYS A CA 1
ATOM 683 C C . LYS A 1 85 ? -16.653 -6.368 17.814 1.00 91.19 85 LYS A C 1
ATOM 685 O O . LYS A 1 85 ? -16.311 -7.072 18.762 1.00 91.19 85 LYS A O 1
ATOM 690 N N . GLY A 1 86 ? -17.274 -5.200 17.963 1.00 88.00 86 GLY A N 1
ATOM 691 C CA . GLY A 1 86 ? -17.590 -4.585 19.253 1.00 88.00 86 GLY A CA 1
ATOM 692 C C . GLY A 1 86 ? -16.554 -3.584 19.771 1.00 88.00 86 GLY A C 1
ATOM 693 O O . GLY A 1 86 ? -16.884 -2.838 20.689 1.00 88.00 86 GLY A O 1
ATOM 694 N N . SER A 1 87 ? -15.356 -3.524 19.183 1.00 91.75 87 SER A N 1
ATOM 695 C CA . SER A 1 87 ? -14.407 -2.427 19.415 1.00 91.75 87 SER A CA 1
ATOM 696 C C . SER A 1 87 ? -14.851 -1.155 18.677 1.00 91.75 87 SER A C 1
ATOM 698 O O . SER A 1 87 ? -15.678 -1.218 17.765 1.00 91.75 87 SER A O 1
ATOM 700 N N . TYR A 1 88 ? -14.298 -0.001 19.051 1.00 91.50 88 TYR A N 1
ATOM 701 C CA . TYR A 1 88 ? -14.596 1.289 18.418 1.00 91.50 88 TYR A CA 1
ATOM 702 C C . TYR A 1 88 ? -13.352 1.875 17.770 1.00 91.50 88 TYR A C 1
ATOM 704 O O . TYR A 1 88 ? -12.287 1.845 18.371 1.00 91.50 88 TYR A O 1
ATOM 712 N N . LEU A 1 89 ? -13.494 2.433 16.575 1.00 90.50 89 LEU A N 1
ATOM 713 C CA . LEU A 1 89 ? -12.430 3.054 15.804 1.00 90.50 89 LEU A CA 1
ATOM 714 C C . LEU A 1 89 ? -12.581 4.577 15.818 1.00 90.50 89 LEU A C 1
ATOM 716 O O . LEU A 1 89 ? -13.672 5.107 15.609 1.00 90.50 89 LEU A O 1
ATOM 720 N N . SER A 1 90 ? -11.476 5.281 16.034 1.00 89.69 90 SER A N 1
ATOM 721 C CA . SER A 1 90 ? -11.392 6.733 15.918 1.00 89.69 90 SER A CA 1
ATOM 722 C C . SER A 1 90 ? -10.168 7.121 15.107 1.00 89.69 90 SER A C 1
ATOM 724 O O . SER A 1 90 ? -9.090 6.556 15.273 1.00 89.69 90 SER A O 1
ATOM 726 N N . LYS A 1 91 ? -10.327 8.089 14.212 1.00 88.88 91 LYS A N 1
ATOM 727 C CA . LYS A 1 91 ? -9.255 8.571 13.353 1.00 88.88 91 LYS A CA 1
ATOM 728 C C . LYS A 1 91 ? -9.463 10.039 13.018 1.00 88.88 91 LYS A C 1
ATOM 730 O O . LYS A 1 91 ? -10.535 10.445 12.571 1.00 88.88 91 LYS A O 1
ATOM 735 N N . LYS A 1 92 ? -8.385 10.810 13.145 1.00 83.50 92 LYS A N 1
ATOM 736 C CA . LYS A 1 92 ? -8.323 12.191 12.662 1.00 83.50 92 LYS A CA 1
ATOM 737 C C . LYS A 1 92 ? -7.946 12.227 11.172 1.00 83.50 92 LYS A C 1
ATOM 739 O O . LYS A 1 92 ? -7.200 11.360 10.704 1.00 83.50 92 LYS A O 1
ATOM 744 N N . PRO A 1 93 ? -8.451 13.203 10.404 1.00 77.81 93 PRO A N 1
ATOM 745 C CA . PRO A 1 93 ? -8.066 13.366 9.006 1.00 77.81 93 PRO A CA 1
ATOM 746 C C . PRO A 1 93 ? -6.573 13.706 8.907 1.00 77.81 93 PRO A C 1
ATOM 748 O O . PRO A 1 93 ? -6.031 14.368 9.790 1.00 77.81 93 PRO A O 1
ATOM 751 N N . GLN A 1 94 ? -5.911 13.239 7.843 1.00 73.19 94 GLN A N 1
ATOM 752 C CA . GLN A 1 94 ? -4.484 13.487 7.563 1.00 73.19 94 GLN A CA 1
ATOM 753 C C . GLN A 1 94 ? -3.494 12.967 8.623 1.00 73.19 94 GLN A C 1
ATOM 755 O O . GLN A 1 94 ? -2.299 13.236 8.516 1.00 73.19 94 GLN A O 1
ATOM 760 N N . ASN A 1 95 ? -3.959 12.208 9.622 1.00 79.06 95 ASN A N 1
ATOM 761 C CA . ASN A 1 95 ? -3.086 11.468 10.522 1.00 79.06 95 ASN A CA 1
ATOM 762 C C . ASN A 1 95 ? -2.894 10.040 9.994 1.00 79.06 95 ASN A C 1
ATOM 764 O O . ASN A 1 95 ? -3.856 9.396 9.560 1.00 79.06 95 ASN A O 1
ATOM 768 N N . ASN A 1 96 ? -1.658 9.550 10.063 1.00 79.31 96 ASN A N 1
ATOM 769 C CA . ASN A 1 96 ? -1.323 8.166 9.736 1.00 79.31 96 ASN A CA 1
ATOM 770 C C . ASN A 1 96 ? -1.663 7.218 10.885 1.00 79.31 96 ASN A C 1
ATOM 772 O O . ASN A 1 96 ? -1.520 6.013 10.749 1.00 79.31 96 ASN A O 1
ATOM 776 N N . GLU A 1 97 ? -2.122 7.744 12.012 1.00 86.06 97 GLU A N 1
ATOM 777 C CA . GLU A 1 97 ? -2.511 6.953 13.166 1.00 86.06 97 GLU A CA 1
ATOM 778 C C . GLU A 1 97 ? -4.032 6.856 13.281 1.00 86.06 97 GLU A C 1
ATOM 780 O O . GLU A 1 97 ? -4.770 7.812 13.008 1.00 86.06 97 GLU A O 1
ATOM 785 N N . PHE A 1 98 ? -4.499 5.702 13.743 1.00 87.44 98 PHE A N 1
ATOM 786 C CA . PHE A 1 98 ? -5.865 5.524 14.212 1.00 87.44 98 PHE A CA 1
ATOM 787 C C . PHE A 1 98 ? -5.875 4.829 15.567 1.00 87.44 98 PHE A C 1
ATOM 789 O O . PHE A 1 98 ? -4.953 4.104 15.940 1.00 87.44 98 PHE A O 1
ATOM 796 N N . GLU A 1 99 ? -6.941 5.073 16.309 1.00 90.00 99 GLU A N 1
ATOM 797 C CA . GLU A 1 99 ? -7.151 4.536 17.639 1.00 90.00 99 GLU A CA 1
ATOM 798 C C . GLU A 1 99 ? -8.264 3.502 17.609 1.00 90.00 99 GLU A C 1
ATOM 800 O O . GLU A 1 99 ? -9.313 3.706 16.990 1.00 90.00 99 GLU A O 1
ATOM 805 N N . VAL A 1 100 ? -8.046 2.398 18.316 1.00 90.31 100 VAL A N 1
ATOM 806 C CA . VAL A 1 100 ? -9.078 1.406 18.593 1.00 90.31 100 VAL A CA 1
ATOM 807 C C . VAL A 1 100 ? -9.306 1.333 20.092 1.00 90.31 100 VAL A C 1
ATOM 809 O O . VAL A 1 100 ? -8.405 1.010 20.864 1.00 90.31 100 VAL A O 1
ATOM 812 N N . PHE A 1 101 ? -10.540 1.594 20.504 1.00 91.81 101 PHE A N 1
ATOM 813 C CA . PHE A 1 101 ? -10.985 1.449 21.878 1.00 91.81 101 PHE A CA 1
ATOM 814 C C . PHE A 1 101 ? -11.594 0.064 22.075 1.00 91.81 101 PHE A C 1
ATOM 816 O O . PHE A 1 101 ? -12.585 -0.301 21.435 1.00 91.81 101 PHE A O 1
ATOM 823 N N . SER A 1 102 ? -11.004 -0.710 22.982 1.00 90.69 102 SER A N 1
ATOM 824 C CA . SER A 1 102 ? -11.467 -2.049 23.343 1.00 90.69 102 SER A CA 1
ATOM 825 C C . SER A 1 102 ? -11.232 -2.281 24.834 1.00 90.69 102 SER A C 1
ATOM 827 O O . SER A 1 102 ? -10.161 -1.968 25.350 1.00 90.69 102 SER A O 1
ATOM 829 N N . ASN A 1 103 ? -12.229 -2.806 25.554 1.00 87.88 103 ASN A N 1
ATOM 830 C CA . ASN A 1 103 ? -12.139 -3.093 26.995 1.00 87.88 103 ASN A CA 1
ATOM 831 C C . ASN A 1 103 ? -11.614 -1.911 27.847 1.00 87.88 103 ASN A C 1
ATOM 833 O O . ASN A 1 103 ? -10.741 -2.096 28.696 1.00 87.88 103 ASN A O 1
ATOM 837 N N . ASN A 1 104 ? -12.122 -0.695 27.609 1.00 85.69 104 ASN A N 1
ATOM 838 C CA . ASN A 1 104 ? -11.696 0.554 28.268 1.00 85.69 104 ASN A CA 1
ATOM 839 C C . ASN A 1 104 ? -10.204 0.910 28.104 1.00 85.69 104 ASN A C 1
ATOM 841 O O . ASN A 1 104 ? -9.676 1.726 28.858 1.00 85.69 104 ASN A O 1
ATOM 845 N N . LYS A 1 105 ? -9.519 0.322 27.119 1.00 89.94 105 LYS A N 1
ATOM 846 C CA . LYS A 1 105 ? -8.156 0.686 26.724 1.00 89.94 105 LYS A CA 1
ATOM 847 C C . LYS A 1 105 ? -8.165 1.261 25.313 1.00 89.94 105 LYS A C 1
ATOM 849 O O . LYS A 1 105 ? -8.952 0.816 24.477 1.00 89.94 105 LYS A O 1
ATOM 854 N N . SER A 1 106 ? -7.293 2.238 25.073 1.00 90.19 106 SER A N 1
ATOM 855 C CA . SER A 1 106 ? -7.004 2.751 23.733 1.00 90.19 106 SER A CA 1
ATOM 856 C C . SER A 1 106 ? -5.740 2.087 23.198 1.00 90.19 106 SER A C 1
ATOM 858 O O . SER A 1 106 ? -4.753 1.953 23.926 1.00 90.19 106 SER A O 1
ATOM 860 N N . TYR A 1 107 ? -5.797 1.652 21.945 1.00 89.69 107 TYR A N 1
ATOM 861 C CA . TYR A 1 107 ? -4.692 1.063 21.202 1.00 89.69 107 TYR A CA 1
ATOM 862 C C . TYR A 1 107 ? -4.429 1.928 19.974 1.00 89.69 107 TYR A C 1
ATOM 864 O O . TYR A 1 107 ? -5.339 2.156 19.178 1.00 89.69 107 TYR A O 1
ATOM 872 N N . HIS A 1 108 ? -3.195 2.401 19.830 1.00 88.31 108 HIS A N 1
ATOM 873 C CA . HIS A 1 108 ? -2.777 3.215 18.695 1.00 88.31 108 HIS A CA 1
ATOM 874 C C . HIS A 1 108 ? -2.176 2.319 17.620 1.00 88.31 108 HIS A C 1
ATOM 876 O O . HIS A 1 108 ? -1.315 1.489 17.909 1.00 88.31 108 HIS A O 1
ATOM 882 N N . PHE A 1 109 ? -2.626 2.510 16.389 1.00 86.00 109 PHE A N 1
ATOM 883 C CA . PHE A 1 109 ? -2.153 1.788 15.222 1.00 86.00 109 PHE A CA 1
ATOM 884 C C . PHE A 1 109 ? -1.648 2.773 14.183 1.00 86.00 109 PHE A C 1
ATOM 886 O O . PHE A 1 109 ? -2.271 3.808 13.943 1.00 86.00 109 PHE A O 1
ATOM 893 N N . ILE A 1 110 ? -0.540 2.414 13.544 1.00 82.94 110 ILE A N 1
ATOM 894 C CA . ILE A 1 110 ? 0.034 3.168 12.436 1.00 82.94 110 ILE A CA 1
ATOM 895 C C . ILE A 1 110 ? -0.442 2.526 11.134 1.00 82.94 110 ILE A C 1
ATOM 897 O O . ILE A 1 110 ? -0.290 1.322 10.904 1.00 82.94 110 ILE A O 1
ATOM 901 N N . LEU A 1 111 ? -1.058 3.349 10.295 1.00 78.06 111 LEU A N 1
ATOM 902 C CA . LEU A 1 111 ? -1.384 3.034 8.918 1.00 78.06 111 LEU A CA 1
ATOM 903 C C . LEU A 1 111 ? -0.136 3.188 8.079 1.00 78.06 111 LEU A C 1
ATOM 905 O O . LEU A 1 111 ? 0.534 4.221 8.122 1.00 78.06 111 LEU A O 1
ATOM 909 N N . THR A 1 112 ? 0.085 2.206 7.222 1.00 75.44 112 THR A N 1
ATOM 910 C CA . THR A 1 112 ? 1.079 2.326 6.169 1.00 75.44 112 THR A CA 1
ATOM 911 C C . THR A 1 112 ? 0.402 2.460 4.814 1.00 75.44 112 THR A C 1
ATOM 913 O O . THR A 1 112 ? -0.711 1.978 4.583 1.00 75.44 112 THR A O 1
ATOM 916 N N . SER A 1 113 ? 1.062 3.179 3.911 1.00 75.00 113 SER A N 1
ATOM 917 C CA . SER A 1 113 ? 0.654 3.284 2.515 1.00 75.00 113 SER A CA 1
ATOM 918 C C . SER A 1 113 ? 1.731 2.655 1.646 1.00 75.00 113 SER A C 1
ATOM 920 O O . SER A 1 113 ? 2.921 2.762 1.936 1.00 75.00 113 SER A O 1
ATOM 922 N N . TYR A 1 114 ? 1.340 2.064 0.521 1.00 76.25 114 TYR A N 1
ATOM 923 C CA . TYR A 1 114 ? 2.314 1.567 -0.445 1.00 76.25 114 TYR A CA 1
ATOM 924 C C . TYR A 1 114 ? 2.930 2.685 -1.292 1.0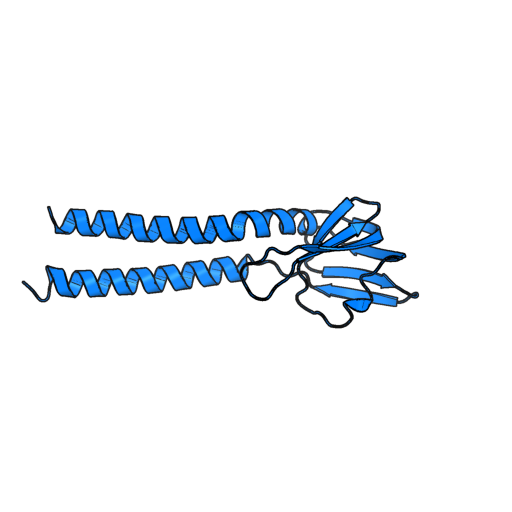0 76.25 114 TYR A C 1
ATOM 926 O O . TYR A 1 114 ? 3.649 2.387 -2.236 1.00 76.25 114 TYR A O 1
ATOM 934 N N . LYS A 1 115 ? 2.691 3.967 -0.992 1.00 78.94 115 LYS A N 1
ATOM 935 C CA . LYS A 1 115 ? 3.211 5.083 -1.790 1.00 78.94 115 LYS A CA 1
ATOM 936 C C . LYS A 1 115 ? 4.739 5.153 -1.762 1.00 78.94 115 LYS A C 1
ATOM 938 O O . LYS A 1 115 ? 5.367 5.295 -2.811 1.00 78.94 115 LYS A O 1
ATOM 943 N N . ASP A 1 116 ? 5.339 4.982 -0.588 1.00 76.75 116 ASP A N 1
ATOM 944 C CA . ASP A 1 116 ? 6.799 4.988 -0.443 1.00 76.75 116 ASP A CA 1
ATOM 945 C C . ASP A 1 116 ? 7.423 3.741 -1.081 1.00 76.75 116 ASP A C 1
ATOM 947 O O . ASP A 1 116 ? 8.471 3.809 -1.732 1.00 76.75 116 ASP A O 1
ATOM 951 N N . TYR A 1 117 ? 6.734 2.602 -0.982 1.00 78.69 117 TYR A N 1
ATOM 952 C CA . TYR A 1 117 ? 7.132 1.365 -1.647 1.00 78.69 117 TYR A CA 1
ATOM 953 C C . TYR A 1 117 ? 7.019 1.462 -3.180 1.00 78.69 117 TYR A C 1
ATOM 955 O O . TYR A 1 117 ? 7.956 1.090 -3.887 1.00 78.69 117 TYR A O 1
ATOM 963 N N . GLU A 1 118 ? 5.925 2.030 -3.700 1.00 85.06 118 GLU A N 1
ATOM 964 C CA . GLU A 1 118 ? 5.719 2.340 -5.120 1.00 85.06 118 GLU A CA 1
ATOM 965 C C . GLU A 1 118 ? 6.869 3.211 -5.621 1.00 85.06 118 GLU A C 1
ATOM 967 O O . GLU A 1 118 ? 7.517 2.874 -6.612 1.00 85.06 118 GLU A O 1
ATOM 972 N N . MET A 1 119 ? 7.164 4.311 -4.924 1.00 86.38 119 MET A N 1
ATOM 973 C CA . MET A 1 119 ? 8.228 5.234 -5.313 1.00 86.38 119 MET A CA 1
ATOM 974 C C . MET A 1 119 ? 9.596 4.547 -5.319 1.00 86.38 119 MET A C 1
ATOM 976 O O . MET A 1 119 ? 10.355 4.696 -6.279 1.00 86.38 119 MET A O 1
ATOM 980 N N . THR A 1 120 ? 9.882 3.734 -4.301 1.00 86.56 120 THR A N 1
ATOM 981 C CA . THR A 1 120 ? 11.124 2.956 -4.213 1.00 86.56 120 THR A CA 1
ATOM 982 C C . THR A 1 120 ? 11.262 1.992 -5.393 1.00 86.56 120 THR A C 1
ATOM 984 O O . THR A 1 120 ? 12.302 1.966 -6.057 1.00 86.56 120 THR A O 1
ATOM 987 N N . LEU A 1 121 ? 10.204 1.240 -5.719 1.00 87.62 121 LEU A N 1
ATOM 988 C CA . LEU A 1 121 ? 10.194 0.336 -6.870 1.00 87.62 121 LEU A CA 1
ATOM 989 C C . LEU A 1 121 ? 10.351 1.084 -8.192 1.00 87.62 121 LEU A C 1
ATOM 991 O O . LEU A 1 121 ? 11.130 0.660 -9.045 1.00 87.62 121 LEU A O 1
ATOM 995 N N . ARG A 1 122 ? 9.657 2.211 -8.368 1.00 90.75 122 ARG A N 1
ATOM 996 C CA . ARG A 1 122 ? 9.756 3.034 -9.580 1.00 90.75 122 ARG A CA 1
ATOM 997 C C . ARG A 1 122 ? 11.178 3.521 -9.819 1.00 90.75 122 ARG A C 1
ATOM 999 O O . ARG A 1 122 ? 11.651 3.426 -10.952 1.00 90.75 122 ARG A O 1
ATOM 1006 N N . ILE A 1 123 ? 11.861 3.985 -8.771 1.00 91.38 123 ILE A N 1
ATOM 1007 C CA . ILE A 1 123 ? 13.264 4.416 -8.833 1.00 91.38 123 ILE A CA 1
ATOM 1008 C C . ILE A 1 123 ? 14.172 3.234 -9.179 1.00 91.38 123 ILE A C 1
ATOM 1010 O O . ILE A 1 123 ? 14.993 3.338 -10.091 1.00 91.38 123 ILE A O 1
ATOM 1014 N N . LEU A 1 124 ? 14.006 2.099 -8.498 1.00 92.12 124 LEU A N 1
ATOM 1015 C CA . LEU A 1 124 ? 14.839 0.918 -8.716 1.00 92.12 124 LEU A CA 1
ATOM 1016 C C . LEU A 1 124 ? 14.713 0.396 -10.154 1.00 92.12 124 LEU A C 1
ATOM 1018 O O . LEU A 1 124 ? 15.722 0.231 -10.840 1.00 92.12 124 LEU A O 1
ATOM 1022 N N . PHE A 1 125 ? 13.485 0.232 -10.653 1.00 91.06 125 PHE A N 1
ATOM 1023 C CA . PHE A 1 125 ? 13.233 -0.187 -12.034 1.00 91.06 125 PHE A CA 1
ATOM 1024 C C . PHE A 1 125 ? 13.722 0.837 -13.057 1.00 91.06 125 PHE A C 1
ATOM 1026 O O . PHE A 1 125 ? 14.237 0.446 -14.107 1.00 91.06 125 PHE A O 1
ATOM 1033 N N . PHE A 1 126 ? 13.602 2.134 -12.766 1.00 92.94 126 PHE A N 1
ATOM 1034 C CA . PHE A 1 126 ? 14.143 3.179 -13.629 1.00 92.94 126 PHE A CA 1
ATOM 1035 C C . PHE A 1 126 ? 15.662 3.031 -13.779 1.00 92.94 126 PHE A C 1
ATOM 1037 O O . PHE A 1 126 ? 16.158 2.921 -14.901 1.00 92.94 126 PHE A O 1
ATOM 1044 N N . ILE A 1 127 ? 16.391 2.935 -12.662 1.00 93.31 127 ILE A N 1
ATOM 1045 C CA . ILE A 1 127 ? 17.852 2.773 -12.659 1.00 93.31 127 ILE A CA 1
ATOM 1046 C C . ILE A 1 127 ? 18.256 1.485 -13.385 1.00 93.31 127 ILE A C 1
ATOM 1048 O O . ILE A 1 127 ? 19.117 1.523 -14.266 1.00 93.31 127 ILE A O 1
ATOM 1052 N N . SER A 1 128 ? 17.616 0.352 -13.077 1.00 91.25 128 SER A N 1
ATOM 1053 C CA . SER A 1 128 ? 17.904 -0.922 -13.747 1.00 91.25 128 SER A CA 1
ATOM 1054 C C . SER A 1 128 ? 17.683 -0.840 -15.260 1.00 91.25 128 SER A C 1
ATOM 1056 O O . SER A 1 128 ? 18.522 -1.301 -16.034 1.00 91.25 128 SER A O 1
ATOM 1058 N N . THR A 1 129 ? 16.597 -0.200 -15.699 1.00 91.25 129 THR A N 1
ATOM 1059 C CA . THR A 1 129 ? 16.286 -0.041 -17.126 1.00 91.25 129 THR A CA 1
ATOM 1060 C C . THR A 1 129 ? 17.323 0.841 -17.824 1.00 91.25 129 THR A C 1
ATOM 1062 O O . THR A 1 129 ? 17.804 0.486 -18.900 1.00 91.25 129 THR A O 1
ATOM 1065 N N . VAL A 1 130 ? 17.749 1.942 -17.194 1.00 92.00 130 VAL A N 1
ATOM 1066 C CA . VAL A 1 130 ? 18.808 2.824 -17.717 1.00 92.00 130 VAL A CA 1
ATOM 1067 C C . VAL A 1 130 ? 20.139 2.082 -17.865 1.00 92.00 130 VAL A C 1
ATOM 1069 O O . VAL A 1 130 ? 20.808 2.232 -18.892 1.00 92.00 130 VAL A O 1
ATOM 1072 N N . ILE A 1 131 ? 20.517 1.245 -16.892 1.00 94.19 131 ILE A N 1
ATOM 1073 C CA . ILE A 1 131 ? 21.736 0.423 -16.969 1.00 94.19 131 ILE A CA 1
ATOM 1074 C C . ILE A 1 131 ? 21.659 -0.530 -18.167 1.00 94.19 131 ILE A C 1
ATOM 1076 O O . ILE A 1 131 ? 22.587 -0.577 -18.977 1.00 94.19 131 ILE A O 1
ATOM 1080 N N . VAL A 1 132 ? 20.545 -1.251 -18.323 1.00 92.06 132 VAL A N 1
ATOM 1081 C CA . VAL A 1 132 ? 20.350 -2.197 -19.433 1.00 92.06 132 VAL A CA 1
ATOM 1082 C C . VAL A 1 132 ? 20.406 -1.484 -20.784 1.00 92.06 132 VAL A C 1
ATOM 1084 O O . VAL A 1 132 ? 21.111 -1.949 -21.684 1.00 92.06 132 VAL A O 1
ATOM 1087 N N . ILE A 1 133 ? 19.730 -0.340 -20.928 1.00 91.81 133 ILE A N 1
ATOM 1088 C CA . ILE A 1 133 ? 19.775 0.484 -22.146 1.00 91.81 133 ILE A CA 1
ATOM 1089 C C . ILE A 1 133 ? 21.219 0.898 -22.452 1.00 91.81 133 ILE A C 1
ATOM 1091 O O . ILE A 1 133 ? 21.680 0.723 -23.579 1.00 91.81 133 ILE A O 1
ATOM 1095 N N . SER A 1 134 ? 21.954 1.383 -21.449 1.00 90.25 134 SER A N 1
ATOM 1096 C CA . SER A 1 134 ? 23.329 1.876 -21.610 1.00 90.25 134 SER A CA 1
ATOM 1097 C C . SER A 1 134 ? 24.291 0.771 -22.057 1.00 90.25 134 S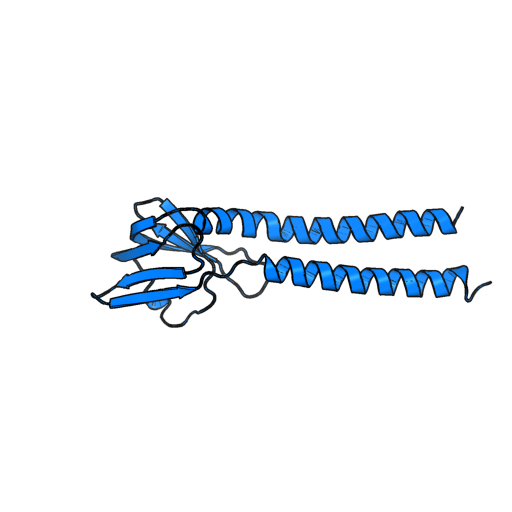ER A C 1
ATOM 1099 O O . SER A 1 134 ? 25.024 0.936 -23.034 1.00 90.25 134 SER A O 1
ATOM 1101 N N . VAL A 1 135 ? 24.246 -0.392 -21.398 1.00 92.06 135 VAL A N 1
ATOM 1102 C CA . VAL A 1 135 ? 25.064 -1.565 -21.756 1.00 92.06 135 VAL A CA 1
ATOM 1103 C C . VAL A 1 135 ? 24.722 -2.065 -23.160 1.00 92.06 135 VAL A C 1
ATOM 1105 O O . VAL A 1 135 ? 25.616 -2.391 -23.945 1.00 92.06 135 VAL A O 1
ATOM 1108 N N . THR A 1 136 ? 23.432 -2.112 -23.497 1.00 90.12 136 THR A N 1
ATOM 1109 C CA . THR A 1 136 ? 22.968 -2.576 -24.811 1.00 90.12 136 THR A CA 1
ATOM 1110 C C . THR A 1 136 ? 23.407 -1.616 -25.914 1.00 90.12 136 THR A C 1
ATOM 1112 O O . THR A 1 136 ? 23.924 -2.059 -26.941 1.00 90.12 136 THR A O 1
ATOM 1115 N N . TYR A 1 137 ? 23.291 -0.305 -25.684 1.00 90.06 137 TYR A N 1
ATOM 1116 C CA . TYR A 1 137 ? 23.763 0.718 -26.613 1.00 90.06 137 TYR A CA 1
ATOM 1117 C C . TYR A 1 137 ? 25.272 0.606 -26.854 1.00 90.06 137 TYR A C 1
ATOM 1119 O O . TYR A 1 137 ? 25.713 0.572 -28.005 1.00 90.06 137 TYR A O 1
ATOM 1127 N N . TYR A 1 138 ? 26.061 0.478 -25.781 1.00 89.25 138 TYR A N 1
ATOM 1128 C CA . TYR A 1 138 ? 27.512 0.324 -25.872 1.00 89.25 138 TYR A CA 1
ATOM 1129 C C . TYR A 1 138 ? 27.902 -0.901 -26.712 1.00 89.25 138 TYR A C 1
ATOM 1131 O O . TYR A 1 138 ? 28.686 -0.785 -27.656 1.00 89.25 138 TYR A O 1
ATOM 1139 N N . LYS A 1 139 ? 27.300 -2.067 -26.440 1.00 87.56 139 LYS A N 1
ATOM 1140 C CA . LYS A 1 139 ? 27.574 -3.303 -27.193 1.00 87.56 139 LYS A CA 1
ATOM 1141 C C . LYS A 1 139 ? 27.187 -3.210 -28.671 1.00 87.56 139 LYS A C 1
ATOM 1143 O O . LYS A 1 139 ? 27.891 -3.764 -29.511 1.00 87.56 139 LYS A O 1
ATOM 1148 N N . LEU A 1 140 ? 26.066 -2.563 -28.991 1.00 85.06 140 LEU A N 1
ATOM 1149 C CA . LE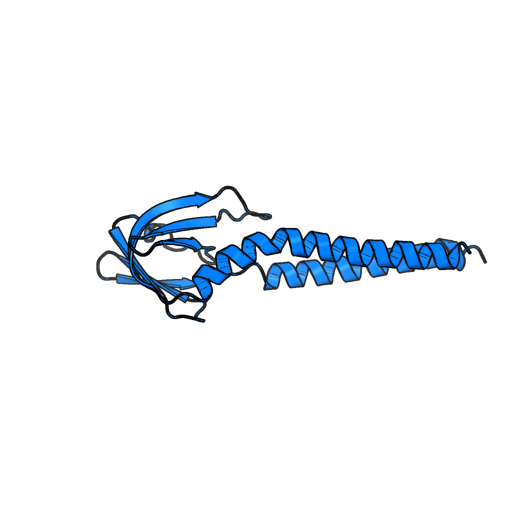U A 1 140 ? 25.544 -2.520 -30.359 1.00 85.06 140 LEU A CA 1
ATOM 1150 C C . LEU A 1 140 ? 26.198 -1.451 -31.235 1.00 85.06 140 LEU A C 1
ATOM 1152 O O . LEU A 1 140 ? 26.336 -1.678 -32.435 1.00 85.06 140 LEU A O 1
ATOM 1156 N N . PHE A 1 141 ? 26.574 -0.301 -30.668 1.00 83.44 141 PHE A N 1
ATOM 1157 C CA . PHE A 1 141 ? 26.961 0.871 -31.461 1.00 83.44 141 PHE A CA 1
ATOM 1158 C C . PHE A 1 141 ? 28.361 1.412 -31.184 1.00 83.44 141 PHE A C 1
ATOM 1160 O O . PHE A 1 141 ? 28.846 2.169 -32.022 1.00 83.44 141 PHE A O 1
ATOM 1167 N N . ILE A 1 142 ? 28.981 1.067 -30.049 1.00 78.62 142 ILE A N 1
ATOM 1168 C CA . ILE A 1 142 ? 30.337 1.515 -29.695 1.00 78.62 142 ILE A CA 1
ATOM 1169 C C . ILE A 1 142 ? 31.332 0.374 -29.900 1.00 78.62 142 ILE A C 1
ATOM 1171 O O . ILE A 1 142 ? 32.286 0.540 -30.639 1.00 78.62 142 ILE A O 1
ATOM 1175 N N . ASN A 1 143 ? 31.077 -0.808 -29.336 1.00 75.25 143 ASN A N 1
ATOM 1176 C CA . ASN A 1 143 ? 32.002 -1.947 -29.431 1.00 75.25 143 ASN A CA 1
ATOM 1177 C C . ASN A 1 143 ? 32.032 -2.629 -30.819 1.00 75.25 143 ASN A C 1
ATOM 1179 O O . ASN A 1 143 ? 32.860 -3.496 -31.068 1.00 75.25 143 ASN A O 1
ATOM 1183 N N . LYS A 1 144 ? 31.080 -2.294 -31.700 1.00 58.19 144 LYS A N 1
ATOM 1184 C CA . LYS A 1 144 ? 31.017 -2.754 -33.101 1.00 58.19 144 LYS A CA 1
ATOM 1185 C C . LYS A 1 144 ? 31.470 -1.691 -34.112 1.00 58.19 144 LYS A C 1
ATOM 1187 O O . LYS A 1 144 ? 31.450 -1.979 -35.307 1.00 58.19 144 LYS A O 1
ATOM 1192 N N . SER A 1 145 ? 31.774 -0.475 -33.651 1.00 51.97 145 SER A N 1
ATOM 1193 C CA . SER A 1 145 ? 32.290 0.623 -34.477 1.00 51.97 145 SER A CA 1
ATOM 1194 C C . SER A 1 145 ? 33.806 0.675 -34.404 1.00 51.97 145 SER A C 1
ATOM 1196 O O . SER A 1 145 ? 34.358 1.291 -35.339 1.00 51.97 145 SER A O 1
#

Organism: NCBI:txid1434701

Foldseek 3Di:
DVVVVLVVVLVVVLVVVLVVLCVLQVVQQVQQVVVQADFDAWWFFQAWDFDPDDDPPWTWIWGQTPVGIHTFTFPDCVPVVLSGGGWIKGDDHNAQWIWIHDPNDIDITGTDGCPVVSVVVSVVVNVVSVVVSVVVCCVPPPVVD

pLDDT: mean 82.39, std 10.25, range [43.53, 94.19]

Secondary structure (DSSP, 8-state):
-HHHHHHHHHHHHHHHHHHHHHHHHHHHHHHHHHHHH--EEEEEEEEEEEE---SSSPPEEEEEETTEEEEE-BS--TTGGGSSTT-EEEE-TT-SEEEEEETTEEEEEEB--THHHHHHHHHHHHHHHHHHHHHHHIIIIITT-

Radius of gyration: 22.06 Å; chains: 1; bounding box: 54×25×67 Å